Protein AF-A0A2P6CBA9-F1 (afdb_monomer_lite)

Foldseek 3Di:
DVVVVVVVVVVVVVVVVPPDQFDPDDDPVVVVDDPLVTQQDFDQDDFPPPPPPDDDVRVVPDDPVVPDPPRGDTHGPNDCPPPPDDDPRSVPDDPNPPD

Secondary structure (DSSP, 8-state):
-HHHHHHHHHHHHHHHHT--------HHHHHH--GGG--PPPEEEEE--------THHHHT--GGGS-GGGEEEE-TTS----S--HHHHHT--GGG--

Sequence (99 aa):
MKNTSLIVVLLFVSVSVFAQKRNEFTGPEHKNYKPWMHKAEKTLVFKNTSKKALKGSEIKNQKVWETSNKDLKLISFTKSNKTKLTGPAYKNYKPWKKD

Structure (mmCIF, N/CA/C/O backbone):
data_AF-A0A2P6CBA9-F1
#
_entry.id   AF-A0A2P6CBA9-F1
#
loop_
_atom_site.group_PDB
_atom_site.id
_atom_site.type_symbol
_atom_site.label_atom_id
_atom_site.label_alt_id
_atom_site.label_comp_id
_atom_site.label_asym_id
_atom_site.label_entity_id
_atom_site.label_seq_id
_atom_site.pdbx_PDB_ins_code
_atom_site.Cartn_x
_atom_site.Cartn_y
_atom_site.Cartn_z
_atom_site.occupancy
_atom_site.B_iso_or_equiv
_atom_site.auth_seq_id
_atom_site.auth_comp_id
_atom_site.auth_asym_id
_atom_site.auth_atom_id
_atom_site.pdbx_PDB_model_num
ATOM 1 N N . MET A 1 1 ? 1.894 41.879 -10.742 1.00 59.09 1 MET A N 1
ATOM 2 C CA . MET A 1 1 ? 2.954 40.846 -10.864 1.00 59.09 1 MET A CA 1
ATOM 3 C C . MET A 1 1 ? 3.155 39.994 -9.605 1.00 59.09 1 MET A C 1
ATOM 5 O O . MET A 1 1 ? 3.540 38.840 -9.739 1.00 59.09 1 MET A O 1
ATOM 9 N N . LYS A 1 2 ? 2.893 40.498 -8.384 1.00 61.62 2 LYS A N 1
ATOM 10 C CA . LYS A 1 2 ? 3.032 39.688 -7.153 1.00 61.62 2 LYS A CA 1
ATOM 11 C C . LYS A 1 2 ? 2.046 38.504 -7.109 1.00 61.62 2 LYS A C 1
ATOM 13 O O . LYS A 1 2 ? 2.449 37.383 -6.830 1.00 61.62 2 LYS A O 1
ATOM 18 N N . ASN A 1 3 ? 0.792 38.731 -7.510 1.00 73.56 3 ASN A N 1
ATOM 19 C CA . ASN A 1 3 ? -0.253 37.696 -7.500 1.00 73.56 3 ASN A CA 1
ATOM 20 C C . ASN A 1 3 ? -0.050 36.640 -8.601 1.00 73.56 3 ASN A C 1
ATOM 22 O O . ASN A 1 3 ? -0.306 35.463 -8.383 1.00 73.56 3 ASN A O 1
ATOM 26 N N . THR A 1 4 ? 0.467 37.042 -9.767 1.00 81.19 4 THR A N 1
ATOM 27 C CA . THR A 1 4 ? 0.777 36.117 -10.869 1.00 81.19 4 THR A CA 1
ATOM 28 C C . THR A 1 4 ? 1.944 35.196 -10.520 1.00 81.19 4 THR A C 1
ATOM 30 O O . THR A 1 4 ? 1.892 34.014 -10.834 1.00 81.19 4 THR A O 1
ATOM 33 N N . SER A 1 5 ? 2.958 35.702 -9.808 1.00 8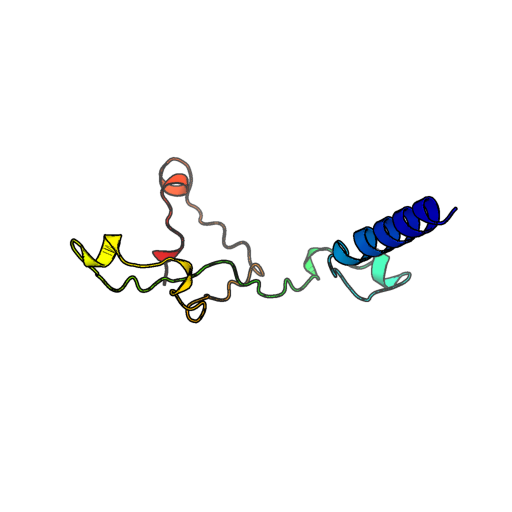1.00 5 SER A N 1
ATOM 34 C CA . SER A 1 5 ? 4.067 34.879 -9.304 1.00 81.00 5 SER A CA 1
ATOM 35 C C . SER A 1 5 ? 3.577 33.791 -8.340 1.00 81.00 5 SER A C 1
ATOM 37 O O . SER A 1 5 ? 3.965 32.631 -8.445 1.00 81.00 5 SER A O 1
ATOM 39 N N . LEU A 1 6 ? 2.636 34.139 -7.459 1.00 87.25 6 LEU A N 1
ATOM 40 C CA . LEU A 1 6 ? 2.066 33.214 -6.478 1.00 87.25 6 LEU A CA 1
ATOM 41 C C . LEU A 1 6 ? 1.243 32.096 -7.141 1.00 87.25 6 LEU A C 1
ATOM 43 O O . LEU A 1 6 ? 1.349 30.936 -6.750 1.00 87.25 6 LEU A O 1
ATOM 47 N N . ILE A 1 7 ? 0.491 32.425 -8.196 1.00 88.69 7 ILE A N 1
ATOM 48 C CA . ILE A 1 7 ? -0.259 31.448 -9.002 1.00 88.69 7 ILE A CA 1
ATOM 49 C C . ILE A 1 7 ? 0.689 30.482 -9.725 1.00 88.69 7 ILE A C 1
ATOM 51 O O . ILE A 1 7 ? 0.441 29.278 -9.738 1.00 88.69 7 ILE A O 1
ATOM 55 N N . VAL A 1 8 ? 1.791 30.983 -10.290 1.00 89.75 8 VAL A N 1
ATOM 56 C CA . VAL A 1 8 ? 2.795 30.145 -10.966 1.00 89.75 8 VAL A CA 1
ATOM 57 C C . VAL A 1 8 ? 3.456 29.183 -9.978 1.00 89.75 8 VAL A C 1
ATOM 59 O O . VAL A 1 8 ? 3.556 27.992 -10.263 1.00 89.75 8 VAL A O 1
ATOM 62 N N . VAL A 1 9 ? 3.839 29.658 -8.790 1.00 88.94 9 VAL A N 1
ATOM 63 C CA . VAL A 1 9 ? 4.404 28.801 -7.735 1.00 88.94 9 VAL A CA 1
ATOM 64 C C . VAL A 1 9 ? 3.404 27.726 -7.303 1.00 88.94 9 VAL A C 1
ATOM 66 O O . VAL A 1 9 ? 3.770 26.556 -7.202 1.00 88.94 9 VAL A O 1
ATOM 69 N N . LEU A 1 10 ? 2.132 28.086 -7.110 1.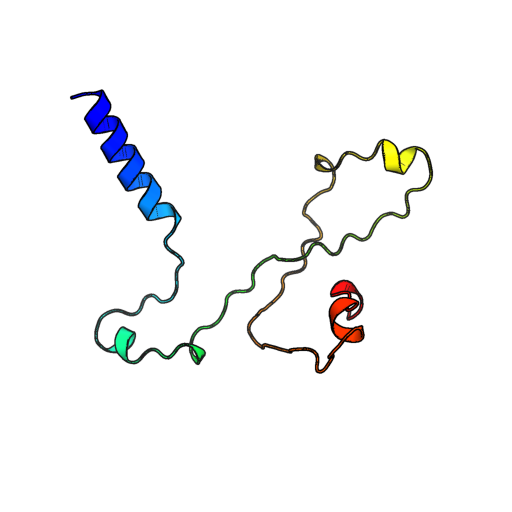00 86.44 10 LEU A N 1
ATOM 70 C CA . LEU A 1 10 ? 1.089 27.136 -6.724 1.00 86.44 10 LEU A CA 1
ATOM 71 C C . LEU A 1 10 ? 0.863 26.060 -7.800 1.00 86.44 10 LEU A C 1
ATOM 73 O O . LEU A 1 10 ? 0.715 24.881 -7.476 1.00 86.44 10 LEU A O 1
ATOM 77 N N . LEU A 1 11 ? 0.902 26.447 -9.079 1.00 86.06 11 LEU A N 1
ATOM 78 C CA . LEU A 1 11 ? 0.831 25.517 -10.205 1.00 86.06 11 LEU A CA 1
ATOM 79 C C . LEU A 1 11 ? 2.013 24.540 -10.204 1.00 86.06 11 LEU A C 1
ATOM 81 O O . LEU A 1 11 ? 1.785 23.334 -10.267 1.00 86.06 11 LEU A O 1
ATOM 85 N N . PHE A 1 12 ? 3.253 25.013 -10.049 1.00 81.69 12 PHE A N 1
ATOM 86 C CA . PHE A 1 12 ? 4.429 24.132 -10.011 1.00 81.69 12 PHE A CA 1
ATOM 87 C C . PHE A 1 12 ? 4.421 23.155 -8.824 1.00 81.69 12 PHE A C 1
ATOM 89 O O . PHE A 1 12 ? 4.803 21.996 -8.987 1.00 81.69 12 PHE A O 1
ATOM 96 N N . VAL A 1 13 ? 3.939 23.580 -7.652 1.00 81.06 13 VAL A N 1
ATOM 97 C CA . VAL A 1 13 ? 3.804 22.703 -6.474 1.00 81.06 13 VAL A CA 1
ATOM 98 C C . VAL A 1 13 ? 2.693 21.667 -6.668 1.00 81.06 13 VAL A C 1
ATOM 100 O O . VAL A 1 13 ? 2.825 20.535 -6.215 1.00 81.06 13 VAL A O 1
ATOM 103 N N . SER A 1 14 ? 1.615 22.008 -7.378 1.00 75.94 14 SER A N 1
ATOM 104 C CA . SER A 1 14 ? 0.522 21.062 -7.622 1.00 75.94 14 SER A CA 1
ATOM 105 C C . SER A 1 14 ? 0.929 19.881 -8.515 1.00 75.94 14 SER A C 1
ATOM 107 O O . SER A 1 14 ? 0.466 18.766 -8.291 1.00 75.94 14 SER A O 1
ATOM 109 N N . VAL A 1 15 ? 1.827 20.083 -9.487 1.00 73.94 15 VAL A N 1
ATOM 110 C CA . VAL A 1 15 ? 2.204 19.040 -10.463 1.00 73.94 15 VAL A CA 1
ATOM 111 C C . VAL A 1 15 ? 3.147 17.992 -9.858 1.00 73.94 15 VAL A C 1
ATOM 113 O O . VAL A 1 15 ? 3.090 16.823 -10.237 1.00 73.94 15 VAL A O 1
ATOM 116 N N . SER A 1 16 ? 3.985 18.368 -8.890 1.00 67.25 16 SER A N 1
ATOM 117 C CA . SER A 1 16 ? 4.966 17.456 -8.284 1.00 67.25 16 SER A CA 1
ATOM 118 C C . SER A 1 16 ? 4.347 16.431 -7.325 1.00 67.25 16 SER A C 1
ATOM 120 O O . SER A 1 16 ? 4.905 15.349 -7.150 1.00 67.25 16 SER A O 1
ATOM 122 N N . VAL A 1 17 ? 3.171 16.713 -6.753 1.00 65.88 17 VAL A N 1
ATOM 123 C CA . VAL A 1 17 ? 2.508 15.830 -5.771 1.00 65.88 17 VAL A CA 1
ATOM 124 C C . VAL A 1 17 ? 1.795 14.638 -6.428 1.00 65.88 17 VAL A C 1
ATOM 126 O O . VAL A 1 17 ? 1.632 13.597 -5.794 1.00 65.88 17 VAL A O 1
ATOM 129 N N . PHE A 1 18 ? 1.419 14.730 -7.707 1.00 63.22 18 PHE A N 1
ATOM 130 C CA . PHE A 1 18 ? 0.692 13.659 -8.411 1.00 63.22 18 PHE A CA 1
ATOM 131 C C . PHE A 1 18 ? 1.589 12.694 -9.206 1.00 63.22 18 PHE A C 1
ATOM 133 O O . PHE A 1 18 ? 1.087 11.862 -9.965 1.00 63.22 18 PHE A O 1
ATOM 140 N N . ALA A 1 19 ? 2.912 12.755 -9.036 1.00 63.19 19 ALA A N 1
ATOM 141 C CA . ALA A 1 19 ? 3.829 11.838 -9.704 1.00 63.19 19 ALA A CA 1
ATOM 142 C C . ALA A 1 19 ? 3.786 10.440 -9.056 1.00 63.19 19 ALA A C 1
ATOM 144 O O . ALA A 1 19 ? 4.502 10.143 -8.101 1.00 63.19 19 ALA A O 1
ATOM 145 N N . GLN A 1 20 ? 2.946 9.547 -9.584 1.00 63.50 20 GLN A N 1
ATOM 146 C CA . GLN A 1 20 ? 2.929 8.146 -9.167 1.00 63.50 20 GLN A CA 1
ATOM 147 C C . GLN A 1 20 ? 4.199 7.434 -9.675 1.00 63.50 20 GLN A C 1
ATOM 149 O O . GLN A 1 20 ? 4.342 7.181 -10.875 1.00 63.50 20 GLN A O 1
ATOM 154 N N . LYS A 1 21 ? 5.128 7.107 -8.764 1.00 63.94 21 LYS A N 1
ATOM 155 C CA . LYS A 1 21 ? 6.394 6.420 -9.076 1.00 63.94 21 LYS A CA 1
ATOM 156 C C . LYS A 1 21 ? 6.115 5.041 -9.694 1.00 63.94 21 LYS A C 1
ATOM 158 O O . LYS A 1 21 ? 5.579 4.161 -9.028 1.00 63.94 21 LYS A O 1
ATOM 163 N N . ARG A 1 22 ? 6.458 4.863 -10.978 1.00 65.56 22 ARG A N 1
ATOM 164 C CA . ARG A 1 22 ? 6.287 3.597 -11.726 1.00 65.56 22 ARG A CA 1
ATOM 165 C C . ARG A 1 22 ? 7.590 2.812 -11.865 1.00 65.56 22 ARG A C 1
ATOM 167 O O . ARG A 1 22 ? 7.662 1.661 -11.465 1.00 65.56 22 ARG A O 1
ATOM 174 N N . ASN A 1 23 ? 8.628 3.402 -12.440 1.00 70.94 23 ASN A N 1
ATOM 175 C CA . ASN A 1 23 ? 9.964 2.810 -12.506 1.00 70.94 23 ASN A CA 1
ATOM 176 C C . ASN A 1 23 ? 11.009 3.929 -12.613 1.00 70.94 23 ASN A C 1
ATOM 178 O O . ASN A 1 23 ? 10.654 5.070 -12.900 1.00 70.94 23 ASN A O 1
ATOM 182 N N . GLU A 1 24 ? 12.274 3.602 -12.358 1.00 80.06 24 GLU A N 1
ATOM 183 C CA . GLU A 1 24 ? 13.408 4.529 -12.515 1.00 80.06 24 GLU A CA 1
ATOM 184 C C . GLU A 1 24 ? 14.106 4.354 -13.878 1.00 80.06 24 GLU A C 1
ATOM 186 O O . GLU A 1 24 ? 15.146 4.953 -14.132 1.00 80.06 24 GLU A O 1
ATOM 191 N N . PHE A 1 25 ? 13.535 3.535 -14.773 1.00 82.31 25 PHE A N 1
ATOM 192 C CA . PHE A 1 25 ? 14.121 3.265 -16.084 1.00 82.31 25 PHE A CA 1
ATOM 193 C C . PHE A 1 25 ? 13.994 4.479 -16.996 1.00 82.31 25 PHE A C 1
ATOM 195 O O . PHE A 1 25 ? 12.928 5.089 -17.108 1.00 82.31 25 PHE A O 1
ATOM 202 N N . THR A 1 26 ? 15.069 4.763 -17.723 1.00 83.31 26 THR A N 1
ATOM 203 C CA . THR A 1 26 ? 15.121 5.803 -18.752 1.00 83.31 26 THR A CA 1
ATOM 204 C C . THR A 1 26 ? 15.536 5.193 -20.096 1.00 83.31 26 THR A C 1
ATOM 206 O O . THR A 1 26 ? 16.088 4.096 -20.160 1.00 83.31 26 THR A O 1
ATOM 209 N N . GLY A 1 27 ? 15.211 5.860 -21.207 1.00 86.88 27 GLY A N 1
ATOM 210 C CA . GLY A 1 27 ? 15.671 5.438 -22.535 1.00 86.88 27 GLY A CA 1
ATOM 211 C C . GLY A 1 27 ? 15.076 4.106 -23.044 1.00 86.88 27 GLY A C 1
ATOM 212 O O . GLY A 1 27 ? 13.874 3.866 -22.879 1.00 86.88 27 GLY A O 1
ATOM 213 N N . PRO A 1 28 ? 15.869 3.249 -23.723 1.00 86.81 28 PRO A N 1
ATOM 214 C CA . PRO A 1 28 ? 15.392 1.992 -24.315 1.00 86.81 28 PRO A CA 1
ATOM 215 C C . PRO A 1 28 ? 14.814 1.010 -23.291 1.00 86.81 28 PRO A C 1
ATOM 217 O O . PRO A 1 28 ? 13.831 0.324 -23.572 1.00 86.81 28 PRO A O 1
ATOM 220 N N . GLU A 1 29 ? 15.382 0.982 -22.086 1.00 83.75 29 GLU A N 1
ATOM 221 C CA . GLU A 1 29 ? 14.921 0.124 -20.992 1.00 83.75 29 GLU A CA 1
ATOM 222 C C . GLU A 1 29 ? 13.491 0.465 -20.573 1.00 83.75 29 GLU A C 1
ATOM 224 O O . GLU A 1 29 ? 12.678 -0.432 -20.357 1.00 83.75 29 GLU A O 1
ATOM 229 N N . HIS A 1 30 ? 13.141 1.757 -20.559 1.00 83.69 30 HIS A N 1
ATOM 230 C CA . HIS A 1 30 ? 11.782 2.204 -20.263 1.00 83.69 30 HIS A CA 1
ATOM 231 C C . HIS A 1 30 ? 10.771 1.693 -21.297 1.00 83.69 30 HIS A C 1
ATOM 233 O O . HIS A 1 30 ? 9.677 1.263 -20.937 1.00 83.69 30 HIS A O 1
ATOM 239 N N . LYS A 1 31 ? 11.140 1.694 -22.584 1.00 83.56 31 LYS A N 1
ATOM 240 C CA . LYS A 1 31 ? 10.270 1.222 -23.675 1.00 83.56 31 LYS A CA 1
ATOM 241 C C . LYS A 1 31 ? 10.085 -0.296 -23.666 1.00 83.56 31 LYS A C 1
ATOM 243 O O . LYS A 1 31 ? 9.017 -0.782 -24.026 1.00 83.56 31 LYS A O 1
ATOM 248 N N . ASN A 1 32 ? 11.104 -1.032 -23.228 1.00 86.31 32 ASN A N 1
ATOM 249 C CA . ASN A 1 32 ? 11.054 -2.488 -23.096 1.00 86.31 32 ASN A CA 1
ATOM 250 C C . ASN A 1 32 ? 10.422 -2.952 -21.771 1.00 86.31 32 ASN A C 1
ATOM 252 O O . ASN A 1 32 ? 10.154 -4.147 -21.602 1.00 86.31 32 ASN A O 1
ATOM 256 N N . TYR A 1 33 ? 10.161 -2.031 -20.836 1.00 84.94 33 TYR A N 1
ATOM 257 C CA . TYR A 1 33 ? 9.572 -2.356 -19.548 1.00 84.94 33 TYR A CA 1
ATOM 258 C C . TYR A 1 33 ? 8.097 -2.722 -19.674 1.00 84.94 33 TYR A C 1
ATOM 260 O O . TYR A 1 33 ? 7.243 -1.925 -20.066 1.00 84.94 33 TYR A O 1
ATOM 268 N N . LYS A 1 34 ? 7.785 -3.956 -19.290 1.00 85.19 34 LYS A N 1
ATOM 269 C CA . LYS A 1 34 ? 6.440 -4.511 -19.395 1.00 85.19 34 LYS A CA 1
ATOM 270 C C . LYS A 1 34 ? 5.670 -4.335 -18.083 1.00 85.19 34 LYS A C 1
A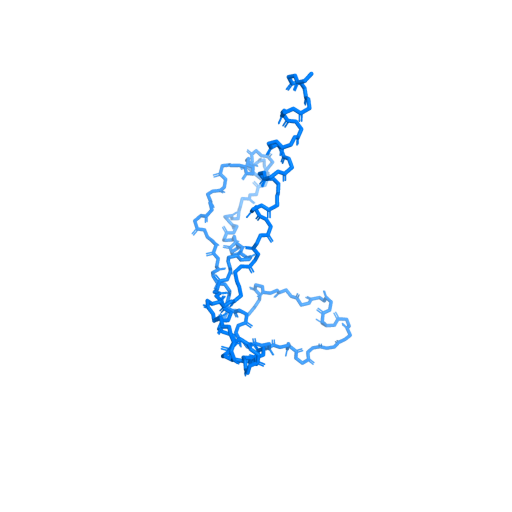TOM 272 O O . LYS A 1 34 ? 6.250 -4.548 -17.018 1.00 85.19 34 LYS A O 1
ATOM 277 N N . PRO A 1 35 ? 4.352 -4.052 -18.119 1.00 77.38 35 PRO A N 1
ATOM 278 C CA . PRO A 1 35 ? 3.555 -3.829 -16.908 1.00 77.38 35 PRO A CA 1
ATOM 279 C C . PRO A 1 35 ? 3.629 -4.958 -15.868 1.00 77.38 35 PRO A C 1
ATOM 281 O O . PRO A 1 35 ? 3.595 -4.693 -14.673 1.00 77.38 35 PRO A O 1
ATOM 284 N N . TRP A 1 36 ? 3.775 -6.215 -16.296 1.00 76.44 36 TRP A N 1
ATOM 285 C CA . TRP A 1 36 ? 3.879 -7.372 -15.395 1.00 76.44 36 TRP A CA 1
ATOM 286 C C . TRP A 1 36 ? 5.251 -7.540 -14.728 1.00 76.44 36 TRP A C 1
ATOM 288 O O . TRP A 1 36 ? 5.383 -8.345 -13.812 1.00 76.44 36 TRP A O 1
ATOM 298 N N . MET A 1 37 ? 6.272 -6.796 -15.166 1.00 75.62 37 MET A N 1
ATOM 299 C CA . MET A 1 37 ? 7.557 -6.710 -14.464 1.00 75.62 37 MET A CA 1
ATOM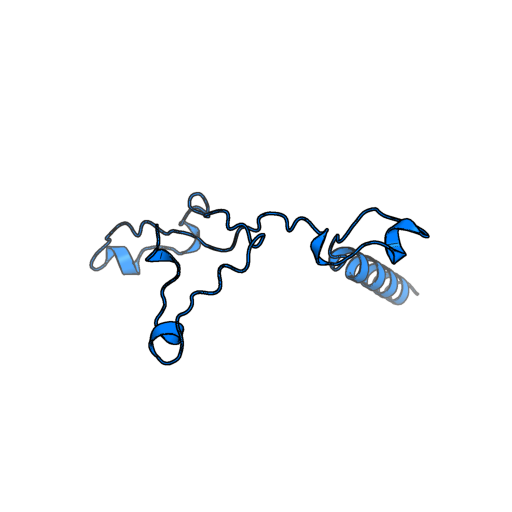 300 C C . MET A 1 37 ? 7.502 -5.726 -13.289 1.00 75.62 37 MET A C 1
ATOM 302 O O . MET A 1 37 ? 8.442 -5.656 -12.494 1.00 75.62 37 MET A O 1
ATOM 306 N N . HIS A 1 38 ? 6.410 -4.968 -13.158 1.00 76.69 38 HIS A N 1
ATOM 307 C CA . HIS A 1 38 ? 6.232 -4.033 -12.064 1.00 76.69 38 HIS A CA 1
ATOM 308 C C . HIS A 1 38 ? 5.860 -4.745 -10.773 1.00 76.69 38 HIS A C 1
ATOM 310 O O . HIS A 1 38 ? 4.784 -5.326 -10.622 1.00 76.69 38 HIS A O 1
ATOM 316 N N . LYS A 1 39 ? 6.788 -4.690 -9.814 1.00 70.19 39 LYS A N 1
ATOM 317 C CA . LYS A 1 39 ? 6.538 -5.116 -8.444 1.00 70.19 39 LYS A CA 1
ATOM 318 C C . LYS A 1 39 ? 5.657 -4.059 -7.791 1.00 70.19 39 LYS A C 1
ATOM 320 O O . LYS A 1 39 ? 6.137 -2.994 -7.423 1.00 70.19 39 LYS A O 1
ATOM 325 N N . ALA A 1 40 ? 4.369 -4.360 -7.668 1.00 67.06 40 ALA A N 1
ATOM 326 C CA . ALA A 1 40 ? 3.466 -3.533 -6.883 1.00 67.06 40 ALA A CA 1
ATOM 327 C C . ALA A 1 40 ? 3.932 -3.539 -5.420 1.00 67.06 40 ALA A C 1
ATOM 329 O O . ALA A 1 40 ? 3.956 -4.598 -4.779 1.00 67.06 40 ALA A O 1
ATOM 330 N N . GLU A 1 41 ? 4.313 -2.369 -4.912 1.00 67.50 41 GLU A N 1
ATOM 331 C CA . GLU A 1 41 ? 4.577 -2.180 -3.491 1.00 67.50 41 GLU A CA 1
ATOM 332 C C . GLU A 1 41 ? 3.304 -2.445 -2.686 1.00 67.50 41 GLU A C 1
ATOM 334 O O . GLU A 1 41 ? 2.175 -2.255 -3.152 1.00 67.50 41 GLU A O 1
ATOM 339 N N . LYS A 1 42 ? 3.481 -2.948 -1.465 1.00 64.69 42 LYS A N 1
ATOM 340 C CA . LYS A 1 42 ? 2.349 -3.252 -0.600 1.00 64.69 42 LYS A CA 1
ATOM 341 C C . LYS A 1 42 ? 1.763 -1.943 -0.086 1.00 64.69 42 LYS A C 1
ATOM 343 O O . LYS A 1 42 ? 2.442 -1.197 0.612 1.00 64.69 42 LYS A O 1
ATOM 348 N N . THR A 1 43 ? 0.501 -1.681 -0.399 1.00 63.94 43 THR A N 1
ATOM 349 C CA . THR A 1 43 ? -0.197 -0.485 0.076 1.00 63.94 43 THR A CA 1
ATOM 350 C C . THR A 1 43 ? -1.032 -0.836 1.306 1.00 63.94 43 THR A C 1
ATOM 352 O 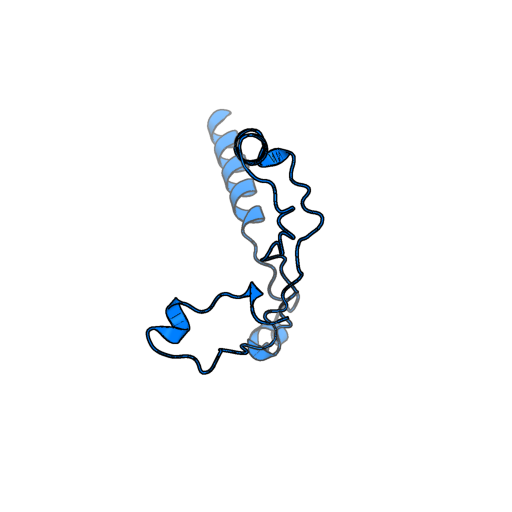O . THR A 1 43 ? -1.672 -1.890 1.374 1.00 63.94 43 THR A O 1
ATOM 355 N N . LEU A 1 44 ? -1.030 0.043 2.307 1.00 63.03 44 LEU A N 1
ATOM 356 C CA . LEU A 1 44 ? -1.910 -0.067 3.470 1.00 63.03 44 LEU A CA 1
ATOM 357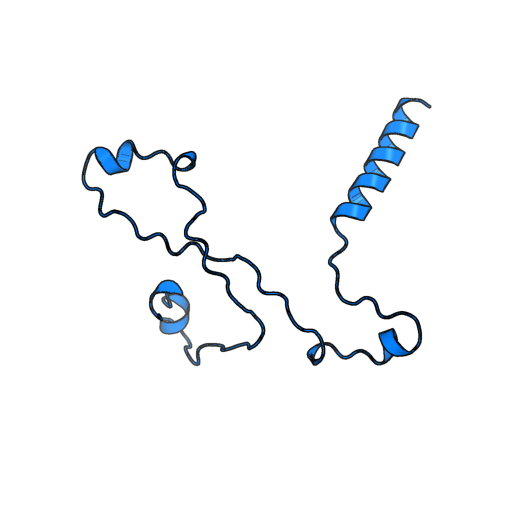 C C . LEU A 1 44 ? -3.330 0.314 3.034 1.00 63.03 44 LEU A C 1
ATOM 359 O O . LEU A 1 44 ? -3.587 1.468 2.711 1.00 63.03 44 LEU A O 1
ATOM 363 N N . VAL A 1 45 ? -4.238 -0.661 2.977 1.00 62.47 45 VAL A N 1
ATOM 364 C CA . VAL A 1 45 ? -5.599 -0.456 2.436 1.00 62.47 45 VAL A CA 1
ATOM 365 C C . VAL A 1 45 ? -6.673 -0.785 3.466 1.00 62.47 45 VAL A C 1
ATOM 367 O O . VAL A 1 45 ? -7.766 -0.230 3.412 1.00 62.47 45 VAL A O 1
ATOM 370 N N . PHE A 1 46 ? -6.385 -1.679 4.416 1.00 59.09 46 PHE A N 1
ATOM 371 C CA . PHE A 1 46 ? -7.399 -2.185 5.333 1.00 59.09 46 PHE A CA 1
ATOM 372 C C . PHE A 1 46 ? -6.959 -2.104 6.790 1.00 59.09 46 PHE A C 1
ATOM 374 O O . PHE A 1 46 ? -5.852 -2.504 7.136 1.00 59.09 46 PHE A O 1
ATOM 381 N N . LYS A 1 47 ? -7.864 -1.644 7.656 1.00 56.94 47 LYS A N 1
ATOM 382 C CA . LYS A 1 47 ? -7.745 -1.735 9.111 1.00 56.94 47 LYS A CA 1
ATOM 383 C C . LYS A 1 47 ? -8.510 -2.976 9.556 1.00 56.94 47 LYS A C 1
ATOM 385 O O . LYS A 1 47 ? -9.734 -2.991 9.428 1.00 56.94 47 LYS A O 1
ATOM 390 N N . ASN A 1 48 ? -7.824 -4.003 10.063 1.00 54.72 48 ASN A N 1
ATOM 391 C CA . ASN A 1 48 ? -8.534 -5.088 10.735 1.00 54.72 48 ASN A CA 1
ATOM 392 C C . ASN A 1 48 ? -8.852 -4.591 12.138 1.00 54.72 48 ASN A C 1
ATOM 394 O O . ASN A 1 48 ? -8.096 -4.805 13.078 1.00 54.72 48 ASN A O 1
ATOM 398 N N . THR A 1 49 ? -9.930 -3.821 12.264 1.00 54.81 49 THR A N 1
ATOM 399 C CA . THR A 1 49 ? -10.378 -3.366 13.569 1.00 54.81 49 THR A CA 1
ATOM 400 C C . THR A 1 49 ? -10.840 -4.607 14.317 1.00 54.81 49 THR A C 1
ATOM 402 O O . THR A 1 49 ? -11.961 -5.077 14.114 1.00 54.81 49 THR A O 1
ATOM 405 N N . SER A 1 50 ? -9.988 -5.129 15.200 1.00 54.31 50 SER A N 1
ATOM 406 C CA . SER A 1 50 ? -10.445 -5.858 16.376 1.00 54.31 50 SER A CA 1
ATOM 407 C C . SER A 1 50 ? -11.352 -4.873 17.110 1.00 54.31 50 SER A C 1
ATOM 409 O O . SER A 1 50 ? -10.908 -4.022 17.885 1.00 54.31 50 SER A O 1
ATOM 411 N N . LYS A 1 51 ? -12.638 -4.869 16.747 1.00 58.84 51 LYS A N 1
ATOM 412 C CA . LYS A 1 51 ? -13.624 -4.057 17.437 1.00 58.84 51 LYS A CA 1
ATOM 413 C C . LYS A 1 51 ? -13.695 -4.663 18.822 1.00 58.84 51 LYS A C 1
ATOM 415 O O . LYS A 1 51 ? -14.273 -5.733 18.995 1.00 58.84 51 LYS A O 1
ATOM 420 N N . LYS A 1 52 ? -13.091 -3.982 19.798 1.00 62.75 52 LYS A N 1
ATOM 421 C CA . LYS A 1 52 ? -13.428 -4.188 21.202 1.00 62.75 52 LYS A CA 1
ATOM 422 C C . LYS A 1 52 ? -14.954 -4.188 21.238 1.00 62.75 52 LYS A C 1
ATOM 424 O O . LYS A 1 52 ? -15.561 -3.260 20.698 1.00 62.75 52 LYS A O 1
ATOM 429 N N . ALA A 1 53 ? -15.558 -5.271 21.716 1.00 64.62 53 ALA A N 1
ATOM 430 C CA . ALA A 1 53 ? -17.005 -5.443 21.695 1.00 64.62 53 ALA A CA 1
ATOM 431 C C . ALA A 1 53 ? -17.646 -4.517 22.741 1.00 64.62 53 ALA A C 1
ATOM 433 O O . ALA A 1 53 ? -18.168 -4.969 23.753 1.00 64.62 53 ALA A O 1
ATOM 434 N N . LEU A 1 54 ? -17.540 -3.210 22.512 1.00 69.19 54 LEU A N 1
ATOM 435 C CA . LEU A 1 54 ? -18.203 -2.170 23.277 1.00 69.19 54 LEU A CA 1
ATOM 436 C C . LEU A 1 54 ? -19.703 -2.350 23.051 1.00 69.19 54 LEU A C 1
ATOM 438 O O . LEU A 1 54 ? -20.127 -2.681 21.941 1.00 69.19 54 LEU A O 1
ATOM 442 N N . LYS A 1 55 ? -20.507 -2.176 24.098 1.00 78.50 55 LYS A N 1
ATOM 443 C CA . LYS A 1 55 ? -21.971 -2.281 24.047 1.00 78.50 55 LYS A CA 1
ATOM 444 C C . LYS A 1 55 ? -22.584 -1.067 24.743 1.00 78.50 55 LYS A C 1
ATOM 446 O O . LYS A 1 55 ? -22.005 -0.516 25.670 1.00 78.50 55 LYS A O 1
ATOM 451 N N . GLY A 1 56 ? -23.771 -0.649 24.306 1.00 80.25 56 GLY A N 1
ATOM 452 C CA . GLY A 1 56 ? -24.524 0.415 24.980 1.00 80.25 56 GLY A CA 1
ATOM 453 C C . GLY A 1 56 ? -23.939 1.821 24.790 1.00 80.25 56 GLY A C 1
ATOM 454 O O . GLY A 1 56 ? -23.622 2.216 23.666 1.00 80.25 56 GLY A O 1
ATOM 455 N N . SER A 1 57 ? -23.854 2.603 25.874 1.00 77.25 57 SER A N 1
ATOM 456 C CA . SER A 1 57 ? -23.410 4.010 25.836 1.00 77.25 57 SER A CA 1
ATOM 457 C C . SER A 1 57 ? -21.936 4.159 25.454 1.00 77.25 57 SER A C 1
ATOM 459 O O . SER A 1 57 ? -21.566 5.140 24.812 1.00 77.25 57 SER A O 1
ATOM 461 N N . GLU A 1 58 ? -21.115 3.155 25.756 1.00 76.75 58 GLU A N 1
ATOM 462 C CA . GLU A 1 58 ? -19.685 3.154 25.454 1.00 76.75 58 GLU A CA 1
ATOM 463 C C . GLU A 1 58 ? -19.403 3.224 23.946 1.00 76.75 58 GLU A C 1
ATOM 465 O O . GLU A 1 58 ? -18.463 3.897 23.535 1.00 76.75 58 GLU A O 1
ATOM 470 N N . ILE A 1 59 ? -20.253 2.612 23.105 1.00 77.75 59 ILE A N 1
ATOM 471 C CA . ILE A 1 59 ? -20.158 2.747 21.638 1.00 77.75 59 ILE A CA 1
ATOM 472 C C . ILE A 1 59 ? -20.398 4.197 21.217 1.00 77.75 59 ILE A C 1
ATOM 474 O O . ILE A 1 59 ? -19.699 4.718 20.352 1.00 77.75 59 ILE A O 1
ATOM 478 N N . LYS A 1 60 ? -21.416 4.842 21.796 1.00 76.00 60 LYS A N 1
ATOM 479 C CA . LYS A 1 60 ? -21.838 6.191 21.393 1.00 76.00 60 LYS A CA 1
ATOM 480 C C . LYS A 1 60 ? -20.805 7.250 21.777 1.00 76.00 60 LYS A C 1
ATOM 482 O O . LYS A 1 60 ? -20.679 8.251 21.082 1.00 76.00 60 LYS A O 1
ATOM 487 N N . ASN A 1 61 ? -20.056 6.998 22.847 1.00 80.75 61 ASN A N 1
ATOM 488 C CA . ASN A 1 61 ? -19.012 7.889 23.344 1.00 80.75 61 ASN A CA 1
ATOM 489 C C . ASN A 1 61 ? -17.633 7.609 22.725 1.00 80.75 61 ASN A C 1
ATOM 491 O O . ASN A 1 61 ? -16.688 8.355 22.985 1.00 80.75 61 ASN A O 1
ATOM 495 N N . GLN A 1 62 ? -17.494 6.558 21.909 1.00 76.31 62 GLN A N 1
ATOM 496 C CA . GLN A 1 62 ? -16.230 6.243 21.259 1.00 76.31 62 GLN A CA 1
ATOM 497 C C . GLN A 1 62 ? -15.929 7.258 20.149 1.00 76.31 62 GLN A C 1
ATOM 499 O O . GLN A 1 62 ? -16.611 7.327 19.125 1.00 76.31 62 GLN A O 1
ATOM 504 N N . LYS A 1 63 ? -14.845 8.013 20.323 1.00 76.44 63 LYS A N 1
ATOM 505 C CA . LYS A 1 63 ? -14.378 8.993 19.342 1.00 76.44 63 LYS A CA 1
ATOM 506 C C . LYS A 1 63 ? -13.540 8.320 18.260 1.00 76.44 63 LYS A C 1
ATOM 508 O O . LYS A 1 63 ? -12.566 7.618 18.532 1.00 76.44 63 LYS A O 1
ATOM 513 N N . VAL A 1 64 ? -13.895 8.568 17.001 1.00 71.19 64 VAL A N 1
ATOM 514 C CA . VAL A 1 64 ? -13.249 7.933 15.838 1.00 71.19 64 VAL A CA 1
ATOM 515 C C . VAL A 1 64 ? -11.751 8.262 15.769 1.00 71.19 64 VAL A C 1
ATOM 517 O O . VAL A 1 64 ? -10.946 7.383 15.464 1.00 71.19 64 VAL A O 1
ATOM 520 N N . TRP A 1 65 ? -11.361 9.489 16.124 1.00 70.44 65 TRP A N 1
ATOM 521 C CA . TRP A 1 65 ? -9.971 9.965 16.077 1.00 70.44 65 TRP A CA 1
ATOM 522 C C . TRP A 1 65 ? -9.075 9.429 17.204 1.00 70.44 65 TRP A C 1
ATOM 524 O O . TRP A 1 65 ? -7.856 9.469 17.076 1.00 70.44 65 TRP A O 1
ATOM 534 N N . GLU A 1 66 ? -9.650 8.884 18.279 1.00 68.62 66 GLU A N 1
ATOM 535 C CA . GLU A 1 66 ? -8.891 8.216 19.351 1.00 68.62 66 GLU A CA 1
ATOM 536 C C . GLU A 1 66 ? -8.514 6.774 18.966 1.00 68.62 66 GLU A C 1
ATOM 538 O O . GLU A 1 66 ? -7.695 6.123 19.618 1.00 68.62 66 GLU A O 1
ATOM 543 N N . THR A 1 67 ? -9.077 6.257 17.868 1.00 62.34 67 THR A N 1
ATOM 544 C CA . THR A 1 67 ? -8.806 4.896 17.407 1.00 62.34 67 THR A CA 1
ATOM 545 C C . THR A 1 67 ? -7.467 4.853 16.676 1.00 62.34 67 THR A C 1
ATOM 547 O O . THR A 1 67 ? -7.386 5.129 15.479 1.00 62.34 67 THR A O 1
ATOM 550 N N . SER A 1 68 ? -6.418 4.439 17.386 1.00 58.38 68 SER A N 1
ATOM 551 C CA . SER A 1 68 ? -5.060 4.300 16.852 1.00 58.38 68 SER A CA 1
ATOM 552 C C . SER A 1 68 ? -5.018 3.552 15.506 1.00 58.38 68 SER A C 1
ATOM 554 O O . SER A 1 68 ? -5.728 2.565 15.293 1.00 58.38 68 SER A O 1
ATOM 556 N N . ASN A 1 69 ? -4.174 4.015 14.579 1.00 57.34 69 ASN A N 1
ATOM 557 C CA . ASN A 1 69 ? -3.907 3.374 13.280 1.00 57.34 69 ASN A CA 1
ATOM 558 C C . ASN A 1 69 ? -3.018 2.118 13.386 1.00 57.34 69 ASN A C 1
ATOM 560 O O . ASN A 1 69 ? -2.510 1.633 12.382 1.00 57.34 69 ASN A O 1
ATOM 564 N N . LYS A 1 70 ? -2.825 1.580 14.595 1.00 55.84 70 LYS A N 1
ATOM 565 C CA . LYS A 1 70 ? -1.920 0.454 14.867 1.00 55.84 70 LYS A CA 1
ATOM 566 C C . LYS A 1 70 ? -2.340 -0.873 14.214 1.00 55.84 70 LYS A C 1
ATOM 568 O O . LYS A 1 70 ? -1.483 -1.725 14.026 1.00 55.84 70 LYS A O 1
ATOM 573 N N . ASP A 1 71 ? -3.593 -1.000 13.767 1.00 55.03 71 ASP A N 1
ATOM 574 C CA . ASP A 1 71 ? -4.143 -2.252 13.214 1.00 55.03 71 ASP A CA 1
ATOM 575 C C . ASP A 1 71 ? -4.332 -2.224 11.683 1.00 55.03 71 ASP A C 1
ATOM 577 O O . ASP A 1 71 ? -5.274 -2.810 11.133 1.00 55.03 71 ASP A O 1
ATOM 581 N N . LEU A 1 72 ? -3.483 -1.485 10.965 1.00 59.28 72 LEU A N 1
ATOM 582 C CA . LEU A 1 72 ? -3.490 -1.480 9.501 1.00 59.28 72 LEU A CA 1
ATOM 583 C C . LEU A 1 72 ? -2.828 -2.766 8.979 1.00 59.28 72 LEU A C 1
ATOM 585 O O . LEU A 1 72 ? -1.639 -3.002 9.187 1.00 59.28 72 LEU A O 1
ATOM 589 N N . LYS A 1 73 ? -3.595 -3.601 8.273 1.00 59.62 73 LYS A N 1
ATOM 590 C CA . LYS A 1 73 ? -3.094 -4.800 7.595 1.00 59.62 73 LYS A CA 1
ATOM 591 C C . LYS A 1 73 ? -2.533 -4.389 6.235 1.00 59.62 73 LYS A C 1
ATOM 593 O O . LYS A 1 73 ? -3.220 -3.810 5.390 1.00 59.62 73 LYS A O 1
ATOM 598 N N . LEU A 1 74 ? -1.263 -4.709 6.032 1.00 59.56 74 LEU A N 1
ATOM 599 C CA . LEU A 1 74 ? -0.553 -4.497 4.780 1.00 59.56 74 LEU A CA 1
ATOM 600 C C . LEU A 1 74 ? -1.075 -5.488 3.725 1.00 59.56 74 LEU A C 1
ATOM 602 O O . LEU A 1 74 ? -0.912 -6.698 3.886 1.00 59.56 74 LEU A O 1
ATOM 606 N N . ILE A 1 75 ? -1.705 -4.998 2.651 1.00 58.84 75 ILE A N 1
ATOM 607 C CA . ILE A 1 75 ? -2.218 -5.852 1.570 1.00 58.84 75 ILE A CA 1
ATOM 608 C C . ILE A 1 75 ? -1.302 -5.716 0.349 1.00 58.84 75 ILE A C 1
ATOM 610 O O . ILE A 1 75 ? -1.023 -4.627 -0.143 1.00 58.84 75 ILE A O 1
ATOM 614 N N . SER A 1 76 ? -0.817 -6.857 -0.140 1.00 55.34 76 SER A N 1
ATOM 615 C CA . SER A 1 76 ? -0.003 -6.958 -1.354 1.00 55.34 76 SER A CA 1
ATOM 616 C C . SER A 1 76 ? -0.925 -7.179 -2.554 1.00 55.34 76 SER A C 1
ATOM 618 O O . SER A 1 76 ? -1.529 -8.244 -2.664 1.00 55.34 76 SER A O 1
ATOM 620 N N . PHE A 1 77 ? -1.018 -6.225 -3.484 1.00 58.75 77 PHE A N 1
ATOM 621 C CA . PHE A 1 77 ? -1.788 -6.399 -4.732 1.00 58.75 77 PHE A CA 1
ATOM 622 C C . PHE A 1 77 ? -1.066 -7.251 -5.793 1.00 58.75 77 PHE A C 1
ATOM 624 O O . PHE A 1 77 ? -1.546 -7.403 -6.913 1.00 58.75 77 PHE A O 1
ATOM 631 N N . THR A 1 78 ? 0.083 -7.832 -5.445 1.00 51.94 78 THR A N 1
ATOM 632 C CA . THR A 1 78 ? 1.029 -8.501 -6.355 1.00 51.94 78 THR A CA 1
ATOM 633 C C . THR A 1 78 ? 0.429 -9.682 -7.120 1.00 51.94 78 THR A C 1
ATOM 635 O O . THR A 1 78 ? 0.920 -10.042 -8.184 1.00 51.94 78 THR A O 1
ATOM 638 N N . LYS A 1 79 ? -0.651 -10.281 -6.614 1.00 51.66 79 LYS A N 1
ATOM 639 C CA . LYS A 1 79 ? -1.405 -11.309 -7.327 1.00 51.66 79 LYS A CA 1
ATOM 640 C C . LYS A 1 79 ? -2.875 -10.955 -7.236 1.00 51.66 79 LYS A C 1
ATOM 642 O O . LYS A 1 79 ? -3.434 -10.890 -6.143 1.00 51.66 79 LYS A O 1
ATOM 647 N N . SER A 1 80 ? -3.501 -10.737 -8.390 1.00 53.41 80 SER A N 1
ATOM 648 C CA . SER A 1 80 ? -4.952 -10.638 -8.506 1.00 53.41 80 SER A CA 1
ATOM 649 C C . SER A 1 80 ? -5.548 -12.009 -8.176 1.00 53.41 80 SER A C 1
ATOM 651 O O . SER A 1 80 ? -5.943 -12.766 -9.057 1.00 53.41 80 SER A O 1
ATOM 653 N N . ASN A 1 81 ? -5.580 -12.373 -6.893 1.00 56.62 81 ASN A N 1
ATOM 654 C CA . ASN A 1 81 ? -6.393 -13.470 -6.390 1.00 56.62 81 ASN A CA 1
ATOM 655 C C . ASN A 1 81 ? -7.844 -12.987 -6.425 1.00 56.62 81 ASN A C 1
ATOM 657 O O . ASN A 1 81 ? -8.482 -12.792 -5.390 1.00 56.62 81 ASN A O 1
ATOM 661 N N . LYS A 1 82 ? -8.352 -12.732 -7.637 1.00 61.88 82 LYS A N 1
ATOM 662 C CA . LYS A 1 82 ? -9.776 -12.539 -7.859 1.00 61.88 82 LYS A CA 1
ATOM 663 C C . LYS A 1 82 ? -10.443 -13.772 -7.293 1.00 61.88 82 LYS A C 1
ATOM 665 O O . LYS A 1 82 ? -10.142 -14.903 -7.681 1.00 61.88 82 LYS A O 1
ATOM 670 N N . THR A 1 83 ? -11.298 -13.548 -6.310 1.00 67.44 83 THR A N 1
ATOM 671 C CA . THR A 1 83 ? -12.154 -14.607 -5.817 1.00 67.44 83 THR A CA 1
ATOM 672 C C . THR A 1 83 ? -12.950 -15.109 -7.022 1.00 67.44 83 THR A C 1
ATOM 674 O O . THR A 1 83 ? -13.475 -14.310 -7.792 1.00 67.44 83 THR A O 1
ATOM 677 N N . LYS A 1 84 ? -13.054 -16.429 -7.214 1.00 78.94 84 LYS A N 1
ATOM 678 C CA . LYS A 1 84 ? -13.937 -17.016 -8.245 1.00 78.94 84 LYS A CA 1
ATOM 679 C C . LYS A 1 84 ? -15.430 -16.780 -7.937 1.00 78.94 84 LYS A C 1
ATOM 681 O O . LYS A 1 84 ? -16.293 -17.413 -8.531 1.00 78.94 84 LYS A O 1
ATOM 686 N N . LEU A 1 85 ? -15.729 -15.919 -6.962 1.00 81.75 85 LEU A N 1
ATOM 687 C CA . LEU A 1 85 ? -17.074 -15.579 -6.539 1.00 81.75 85 LEU A CA 1
ATOM 688 C C . LEU A 1 85 ? -17.706 -14.701 -7.615 1.00 81.75 85 LEU A C 1
ATOM 690 O O . LEU A 1 85 ? -17.112 -13.717 -8.052 1.00 81.75 85 LEU A O 1
ATOM 694 N N . THR A 1 86 ? -18.926 -15.040 -8.002 1.00 85.06 86 THR A N 1
ATOM 695 C CA . THR A 1 86 ? -19.736 -14.287 -8.960 1.00 85.06 86 THR A CA 1
ATOM 696 C C . THR A 1 86 ? -21.113 -13.997 -8.361 1.00 85.06 86 THR A C 1
ATOM 698 O O . THR A 1 86 ? -21.499 -14.552 -7.328 1.00 85.06 86 THR A O 1
ATOM 701 N N . GLY A 1 87 ? -21.851 -13.066 -8.970 1.00 88.31 87 GLY A N 1
ATOM 702 C CA . GLY A 1 87 ? -23.228 -12.763 -8.575 1.00 88.31 87 GLY A CA 1
ATOM 703 C C . GLY A 1 87 ? -23.372 -12.182 -7.154 1.00 88.31 87 GLY A C 1
ATOM 704 O O . GLY A 1 87 ? -22.490 -11.455 -6.683 1.00 88.31 87 GLY A O 1
ATOM 705 N N . PRO A 1 88 ? -24.484 -12.470 -6.451 1.00 88.94 88 PRO A N 1
ATOM 706 C CA . PRO A 1 88 ? -24.748 -11.949 -5.105 1.00 88.94 88 PRO A CA 1
ATOM 707 C C . PRO A 1 88 ? -23.663 -12.313 -4.083 1.00 88.94 88 PRO A C 1
ATOM 709 O O . PRO A 1 88 ? -23.347 -11.517 -3.199 1.00 88.94 88 PRO A O 1
ATOM 712 N N . ALA A 1 89 ? -23.042 -13.487 -4.232 1.00 83.88 89 ALA A N 1
ATOM 713 C CA . ALA A 1 89 ? -21.970 -13.945 -3.353 1.00 83.88 89 ALA A CA 1
ATOM 714 C C . ALA A 1 89 ? -20.721 -13.053 -3.437 1.00 83.88 89 ALA A C 1
ATOM 716 O O . ALA A 1 89 ? -20.076 -12.808 -2.419 1.00 83.88 89 ALA A O 1
ATOM 717 N N . TYR A 1 90 ? -20.407 -12.520 -4.624 1.00 83.50 90 TYR A N 1
ATOM 718 C CA . TYR A 1 90 ? -19.320 -11.554 -4.792 1.00 83.50 90 TYR A CA 1
ATOM 719 C C . TYR A 1 90 ? -19.633 -10.222 -4.101 1.00 83.50 90 TYR A C 1
ATOM 721 O O . TYR A 1 90 ? -18.796 -9.692 -3.376 1.00 83.50 90 TYR A O 1
ATOM 729 N N . LYS A 1 91 ? -20.858 -9.706 -4.263 1.00 83.06 91 LYS A N 1
ATOM 730 C CA . LYS A 1 91 ? -21.278 -8.430 -3.655 1.00 83.06 91 LYS A CA 1
ATOM 731 C C . LYS A 1 91 ? -21.303 -8.482 -2.124 1.00 83.06 91 LYS A C 1
ATOM 733 O O . LYS A 1 91 ? -21.012 -7.488 -1.471 1.00 83.06 91 LYS A O 1
ATOM 738 N N . ASN A 1 92 ? -21.605 -9.650 -1.562 1.00 85.25 92 ASN A N 1
ATOM 739 C CA . ASN A 1 92 ? -21.636 -9.880 -0.118 1.00 85.25 92 ASN A CA 1
ATOM 740 C C . ASN A 1 92 ? -20.288 -10.352 0.458 1.00 85.25 92 ASN A C 1
ATOM 742 O O . ASN A 1 92 ? -20.198 -10.649 1.655 1.00 85.25 92 ASN A O 1
ATOM 746 N N . TYR A 1 93 ? -19.241 -10.451 -0.367 1.00 81.56 93 TYR A N 1
ATOM 747 C CA . TYR A 1 93 ? -17.932 -10.897 0.083 1.00 81.56 93 TYR A CA 1
ATOM 748 C C . TYR A 1 93 ? -17.284 -9.842 0.983 1.00 81.56 93 TYR A C 1
ATOM 750 O O . TYR A 1 93 ? -17.023 -8.712 0.578 1.00 81.56 93 TYR A O 1
ATOM 758 N N . LYS A 1 94 ? -17.005 -10.238 2.224 1.00 76.81 94 LYS A N 1
ATOM 759 C CA . LYS A 1 94 ? -16.362 -9.400 3.237 1.00 76.81 94 LYS A CA 1
ATOM 760 C C . LYS A 1 94 ? -14.864 -9.729 3.273 1.00 76.81 94 LYS A C 1
ATOM 762 O O . LYS A 1 94 ? -14.529 -10.846 3.670 1.00 76.81 94 LYS A O 1
ATOM 767 N N . PRO A 1 95 ? -13.963 -8.799 2.897 1.00 67.88 95 PRO A N 1
ATOM 768 C CA . PRO A 1 95 ? -12.522 -9.059 2.808 1.00 67.88 95 PRO A CA 1
ATOM 769 C C . PRO A 1 95 ? -11.890 -9.600 4.098 1.00 67.88 95 PRO A C 1
ATOM 771 O O . PRO A 1 95 ? -10.955 -10.384 4.029 1.00 67.88 95 PRO A O 1
ATOM 774 N N . TRP A 1 96 ? -12.438 -9.233 5.259 1.00 67.50 96 TRP A N 1
ATOM 775 C CA . TRP A 1 96 ? -11.973 -9.641 6.591 1.00 67.50 96 TRP A CA 1
ATOM 776 C C . TRP A 1 96 ? -12.448 -11.031 7.049 1.00 67.50 96 TRP A C 1
ATOM 778 O O . TRP A 1 96 ? -12.220 -11.399 8.192 1.00 67.50 96 TRP A O 1
ATOM 788 N N . LYS A 1 97 ? -13.169 -11.794 6.211 1.00 66.44 97 LYS A N 1
ATOM 789 C CA . LYS A 1 97 ? -13.593 -13.170 6.542 1.00 66.44 97 LYS A CA 1
ATOM 790 C C . LYS A 1 97 ? -12.577 -14.248 6.154 1.00 66.44 97 LYS A C 1
ATOM 792 O O . LYS A 1 97 ? -12.742 -15.387 6.573 1.00 66.44 97 LYS A O 1
ATOM 797 N N . LYS A 1 98 ? -11.591 -13.920 5.316 1.00 55.28 98 LYS A N 1
ATOM 798 C CA . LYS A 1 98 ? -10.476 -14.812 4.985 1.00 55.28 98 LYS A CA 1
ATOM 799 C C . LYS A 1 98 ? -9.242 -14.314 5.725 1.00 55.28 98 LYS A C 1
ATOM 801 O O . LYS A 1 98 ? -8.547 -13.432 5.222 1.00 55.28 98 LYS A O 1
ATOM 806 N N . ASP A 1 99 ? -9.038 -14.861 6.914 1.00 46.56 99 ASP A N 1
ATOM 807 C CA . ASP A 1 99 ? -7.728 -14.942 7.556 1.00 46.56 99 ASP A CA 1
ATOM 808 C C . ASP A 1 99 ? -7.151 -16.337 7.291 1.00 46.56 99 ASP A C 1
ATOM 810 O O . ASP A 1 99 ? -7.932 -17.316 7.355 1.00 46.56 99 ASP A O 1
#

Radius of gyration: 22.17 Å; chains: 1; bounding box: 40×58×50 Å

Organism: NCBI:txid218490

pLDDT: mean 71.32, std 11.37, range [46.56, 89.75]